Protein AF-A0A7S2P304-F1 (afdb_monomer_lite)

pLDDT: mean 79.07, std 15.91, range [33.22, 93.56]

Organism: NCBI:txid163516

Structure (mmCIF, N/CA/C/O backbone):
data_AF-A0A7S2P304-F1
#
_entry.id   AF-A0A7S2P304-F1
#
loop_
_atom_site.group_PDB
_atom_site.id
_atom_site.type_symbol
_atom_site.label_atom_id
_atom_site.label_alt_id
_atom_site.label_comp_id
_atom_site.label_asym_id
_atom_site.label_entity_id
_atom_site.label_seq_id
_atom_site.pdbx_PDB_ins_code
_atom_site.Cartn_x
_atom_site.Cartn_y
_atom_site.Cartn_z
_atom_site.occupancy
_atom_site.B_iso_or_equiv
_atom_site.auth_seq_id
_atom_site.auth_comp_id
_atom_site.auth_asym_id
_atom_site.auth_atom_id
_atom_site.pdbx_PDB_model_num
ATOM 1 N N . VAL A 1 1 ? -8.996 -2.901 6.251 1.00 90.19 1 VAL A N 1
ATOM 2 C CA . VAL A 1 1 ? -8.887 -3.610 4.958 1.00 90.19 1 VAL A CA 1
ATOM 3 C C . VAL A 1 1 ? -7.628 -3.141 4.254 1.00 90.19 1 VAL A C 1
ATOM 5 O O . VAL A 1 1 ? -7.431 -1.935 4.168 1.00 90.19 1 VAL A O 1
ATOM 8 N N . ALA A 1 2 ? -6.775 -4.060 3.801 1.00 92.06 2 ALA A N 1
ATOM 9 C CA . ALA A 1 2 ? -5.566 -3.734 3.045 1.00 92.06 2 ALA A CA 1
ATOM 10 C C . ALA A 1 2 ? -5.714 -4.143 1.575 1.00 92.06 2 ALA A C 1
ATOM 12 O O . ALA A 1 2 ? -6.324 -5.168 1.279 1.00 92.06 2 ALA A O 1
ATOM 13 N N . PHE A 1 3 ? -5.154 -3.339 0.675 1.00 92.88 3 PHE A N 1
ATOM 14 C CA . PHE A 1 3 ? -5.123 -3.576 -0.762 1.00 92.88 3 PHE A CA 1
ATOM 15 C C . PHE A 1 3 ? -3.685 -3.875 -1.181 1.00 92.88 3 PHE A C 1
ATOM 17 O O . PHE A 1 3 ? -2.782 -3.075 -0.949 1.00 92.88 3 PHE A O 1
ATOM 24 N N . VAL A 1 4 ? -3.486 -5.024 -1.826 1.00 91.56 4 VAL A N 1
ATOM 25 C CA . VAL A 1 4 ? -2.198 -5.487 -2.356 1.00 91.56 4 VAL A CA 1
ATOM 26 C C . VAL A 1 4 ? -2.397 -6.026 -3.768 1.00 91.56 4 VAL A C 1
ATOM 28 O O . VAL A 1 4 ? -3.485 -6.457 -4.138 1.00 91.56 4 VAL A O 1
ATOM 31 N N . GLY A 1 5 ? -1.362 -5.941 -4.595 1.00 89.62 5 GLY A N 1
ATOM 32 C CA . GLY A 1 5 ? -1.448 -6.230 -6.024 1.00 89.62 5 GLY A CA 1
ATOM 33 C C . GLY A 1 5 ? -0.233 -5.682 -6.760 1.00 89.62 5 GLY A C 1
ATOM 34 O O . GLY A 1 5 ? 0.436 -4.777 -6.246 1.00 89.62 5 GLY A O 1
ATOM 35 N N . ARG A 1 6 ? 0.026 -6.189 -7.973 1.00 88.44 6 ARG A N 1
ATOM 36 C CA . ARG A 1 6 ? 1.146 -5.727 -8.812 1.00 88.44 6 ARG A CA 1
ATOM 37 C C . ARG A 1 6 ? 1.150 -4.200 -8.976 1.00 88.44 6 ARG A C 1
ATOM 39 O O . ARG A 1 6 ? 0.119 -3.531 -8.839 1.00 88.44 6 ARG A O 1
ATOM 46 N N . SER A 1 7 ? 2.311 -3.622 -9.267 1.00 83.56 7 SER A N 1
ATOM 47 C CA . SER A 1 7 ? 2.385 -2.210 -9.665 1.00 83.56 7 SER A CA 1
ATOM 48 C C . SER A 1 7 ? 1.422 -1.913 -10.829 1.00 83.56 7 SER A C 1
ATOM 50 O O . SER A 1 7 ? 1.268 -2.729 -11.733 1.00 83.56 7 SER A O 1
ATOM 52 N N . ASN A 1 8 ? 0.751 -0.756 -10.785 1.00 84.31 8 ASN A N 1
ATOM 53 C CA . ASN A 1 8 ? -0.220 -0.274 -11.784 1.00 84.31 8 ASN A CA 1
ATOM 54 C C . ASN A 1 8 ? -1.536 -1.056 -11.973 1.00 84.31 8 ASN A C 1
ATOM 56 O O . ASN A 1 8 ? -2.282 -0.748 -12.896 1.00 84.31 8 ASN A O 1
ATOM 60 N N . VAL A 1 9 ? -1.905 -1.989 -11.090 1.00 88.31 9 VAL A N 1
ATOM 61 C CA . VAL A 1 9 ? -3.220 -2.672 -11.185 1.00 88.31 9 VAL A CA 1
ATOM 62 C C . VAL A 1 9 ? -4.416 -1.823 -10.723 1.00 88.31 9 VAL A C 1
ATOM 64 O O . VAL A 1 9 ? -5.545 -2.295 -10.744 1.00 88.31 9 VAL A O 1
ATOM 67 N N . GLY A 1 10 ? -4.188 -0.579 -10.281 1.00 89.81 10 GLY A N 1
ATOM 68 C CA . GLY A 1 10 ? -5.259 0.354 -9.901 1.00 89.81 10 GLY A CA 1
ATOM 69 C C . GLY A 1 10 ? -5.652 0.369 -8.418 1.00 89.81 10 GLY A C 1
ATOM 70 O O . GLY A 1 10 ? -6.724 0.868 -8.095 1.00 89.81 10 GLY A O 1
ATOM 71 N N . LYS A 1 11 ? -4.805 -0.118 -7.499 1.00 93.19 11 LYS A N 1
ATOM 72 C CA . LYS A 1 11 ? -5.074 -0.113 -6.039 1.00 93.19 11 LYS A CA 1
ATOM 73 C C . LYS A 1 11 ? -5.428 1.278 -5.499 1.00 93.19 11 LYS A C 1
ATOM 75 O O . LYS A 1 11 ? -6.503 1.482 -4.945 1.00 93.19 11 LYS A O 1
ATOM 80 N N . SER A 1 12 ? -4.557 2.254 -5.739 1.00 90.31 12 SER A N 1
ATOM 81 C CA . SER A 1 12 ? -4.745 3.634 -5.286 1.00 90.31 12 SER A CA 1
ATOM 82 C C . SER A 1 12 ? -5.946 4.296 -5.978 1.00 90.31 12 SER A C 1
ATOM 84 O O . SER A 1 12 ? -6.694 5.043 -5.354 1.00 90.31 12 SER A O 1
ATOM 86 N N . SER A 1 13 ? -6.214 3.943 -7.242 1.00 92.62 13 SER A N 1
ATOM 87 C CA . SER A 1 13 ? -7.418 4.383 -7.960 1.00 92.62 13 SER A CA 1
ATOM 88 C C . SER A 1 13 ? -8.698 3.828 -7.332 1.00 92.62 13 SER A C 1
ATOM 90 O O . SER A 1 13 ? -9.678 4.558 -7.203 1.00 92.62 13 SER A O 1
ATOM 92 N N . LEU A 1 14 ? -8.690 2.565 -6.894 1.00 92.44 14 LEU A N 1
ATOM 93 C CA . LEU A 1 14 ? -9.811 1.956 -6.182 1.00 92.44 14 LEU A CA 1
ATOM 94 C C . LEU A 1 14 ? -10.052 2.644 -4.833 1.00 92.44 14 LEU A C 1
ATOM 96 O O . LEU A 1 14 ? -11.199 2.910 -4.488 1.00 92.44 14 LEU A O 1
ATOM 100 N N . ILE A 1 15 ? -8.996 3.000 -4.097 1.00 91.19 15 ILE A N 1
ATOM 101 C CA . ILE A 1 15 ? -9.117 3.756 -2.839 1.00 91.19 15 ILE A CA 1
ATOM 102 C C . ILE A 1 15 ? -9.762 5.126 -3.078 1.00 91.19 15 ILE A C 1
ATOM 104 O O . ILE A 1 15 ? -10.688 5.506 -2.355 1.00 91.19 15 ILE A O 1
ATOM 108 N N . ASN A 1 16 ? -9.338 5.851 -4.116 1.00 92.81 16 ASN A N 1
ATOM 109 C CA . ASN A 1 16 ? -9.958 7.128 -4.478 1.00 92.81 16 ASN A CA 1
ATOM 110 C C . ASN A 1 16 ? -11.429 6.937 -4.874 1.00 92.81 16 ASN A C 1
ATOM 112 O O . ASN A 1 16 ? -12.292 7.670 -4.395 1.00 92.81 16 ASN A O 1
ATOM 116 N N . ALA A 1 17 ? -11.750 5.903 -5.656 1.00 91.19 17 ALA A N 1
ATOM 117 C CA . ALA A 1 17 ? -13.125 5.603 -6.053 1.00 91.19 17 ALA A CA 1
ATOM 118 C C . ALA A 1 17 ? -14.032 5.250 -4.858 1.00 91.19 17 ALA A C 1
ATOM 120 O O . ALA A 1 17 ? -15.149 5.762 -4.761 1.00 91.19 17 ALA A O 1
ATOM 121 N N . LEU A 1 18 ? -13.555 4.415 -3.929 1.00 89.25 18 LEU A N 1
ATOM 122 C CA . LEU A 1 18 ? -14.301 4.021 -2.729 1.00 89.25 18 LEU A CA 1
ATOM 123 C C . LEU A 1 18 ? -14.516 5.202 -1.777 1.00 89.25 18 LEU A C 1
ATOM 125 O O . LEU A 1 18 ? -15.588 5.342 -1.188 1.00 89.25 18 LEU A O 1
ATOM 129 N N . SER A 1 19 ? -13.516 6.072 -1.643 1.00 86.56 19 SER A N 1
ATOM 130 C CA . SER A 1 19 ? -13.579 7.217 -0.734 1.00 86.56 19 SER A CA 1
ATOM 131 C C . SER A 1 19 ? -14.316 8.427 -1.314 1.00 86.56 19 SER A C 1
ATOM 133 O O . SER A 1 19 ? -14.783 9.264 -0.544 1.00 86.56 19 SER A O 1
ATOM 135 N N . ALA A 1 20 ? -14.495 8.522 -2.635 1.00 84.31 20 ALA A N 1
ATOM 136 C CA . ALA A 1 20 ? -15.030 9.710 -3.307 1.00 84.31 20 ALA A CA 1
ATOM 137 C C . ALA A 1 20 ? -16.373 10.217 -2.746 1.00 84.31 20 ALA A C 1
ATOM 139 O O . ALA A 1 20 ? -16.589 11.424 -2.671 1.00 84.31 20 ALA A O 1
ATOM 140 N N . ARG A 1 21 ? -17.281 9.320 -2.331 1.00 79.06 21 ARG A N 1
ATOM 141 C CA . ARG A 1 21 ? -18.581 9.699 -1.731 1.00 79.06 21 ARG A CA 1
ATOM 142 C C . ARG A 1 21 ? -18.516 9.977 -0.229 1.00 79.06 21 ARG A C 1
ATOM 144 O O . ARG A 1 21 ? -19.440 10.566 0.322 1.00 79.06 21 ARG A O 1
ATOM 151 N N . MET A 1 22 ? -17.457 9.526 0.437 1.00 76.75 22 MET A N 1
ATOM 152 C CA . MET A 1 22 ? -17.262 9.692 1.878 1.00 76.75 22 MET A CA 1
ATOM 153 C C . MET A 1 22 ? -16.598 11.031 2.217 1.00 76.75 22 MET A C 1
ATOM 155 O O . MET A 1 22 ? -16.717 11.515 3.343 1.00 76.75 22 MET A O 1
ATOM 159 N N . GLN A 1 23 ? -15.894 11.634 1.260 1.00 72.56 23 GLN A N 1
ATOM 160 C CA . GLN A 1 23 ? -15.168 12.875 1.477 1.00 72.56 23 GLN A CA 1
ATOM 161 C C . GLN A 1 23 ? -16.069 14.109 1.343 1.00 72.56 23 GLN A C 1
ATOM 163 O O . GLN A 1 23 ? -16.938 14.195 0.479 1.00 72.56 23 GLN A O 1
ATOM 168 N N . ARG A 1 24 ? -15.829 15.111 2.200 1.00 74.00 24 ARG A N 1
ATOM 169 C CA . ARG A 1 24 ? -16.489 16.429 2.109 1.00 74.00 24 ARG A CA 1
ATOM 170 C C . ARG A 1 24 ? -15.913 17.302 0.996 1.00 74.00 24 ARG A C 1
ATOM 172 O O . ARG A 1 24 ? -16.612 18.168 0.483 1.00 74.00 24 ARG A O 1
ATOM 179 N N . LYS A 1 25 ? -14.639 17.095 0.668 1.00 77.12 25 LYS A N 1
ATOM 180 C CA . LYS A 1 25 ? -13.942 17.724 -0.452 1.00 77.12 25 LYS A CA 1
ATOM 181 C C . LYS A 1 25 ? -13.661 16.656 -1.495 1.00 77.12 25 LYS A C 1
ATOM 183 O O . LYS A 1 25 ? -13.371 15.521 -1.141 1.00 77.12 25 LYS A O 1
ATOM 188 N N . LYS A 1 26 ? -13.769 17.010 -2.770 1.00 77.31 26 LYS A N 1
ATOM 189 C CA . LYS A 1 26 ? -13.531 16.083 -3.877 1.00 77.31 26 LYS A CA 1
ATOM 190 C C . LYS A 1 26 ? -12.041 16.079 -4.226 1.00 77.31 26 LYS A C 1
ATOM 192 O O . LYS A 1 26 ? -11.650 16.628 -5.250 1.00 77.31 26 LYS A O 1
ATOM 197 N N . GLU A 1 27 ? -11.233 15.520 -3.331 1.00 84.25 27 GLU A N 1
ATOM 198 C CA . GLU A 1 27 ? -9.776 15.426 -3.459 1.00 84.25 27 GLU A CA 1
ATOM 199 C C . GLU A 1 27 ? -9.342 13.951 -3.435 1.00 84.25 27 GLU A C 1
ATOM 201 O O . GLU A 1 27 ? -9.993 13.097 -2.830 1.00 84.25 27 GLU A O 1
ATOM 206 N N . ASP A 1 28 ? -8.260 13.630 -4.140 1.00 86.12 28 ASP A N 1
ATOM 207 C CA . ASP A 1 28 ? -7.700 12.280 -4.135 1.00 86.12 28 ASP A CA 1
ATOM 208 C C . ASP A 1 28 ? -6.943 12.037 -2.822 1.00 86.12 28 ASP A C 1
ATOM 210 O O . ASP A 1 28 ? -6.118 12.854 -2.413 1.00 86.12 28 ASP A O 1
ATOM 214 N N . LEU A 1 29 ? -7.203 10.902 -2.166 1.00 85.94 29 LEU A N 1
ATOM 215 C CA . LEU A 1 29 ? -6.513 10.524 -0.925 1.00 85.94 29 LEU A CA 1
ATOM 216 C C . LEU A 1 29 ? -5.226 9.759 -1.214 1.00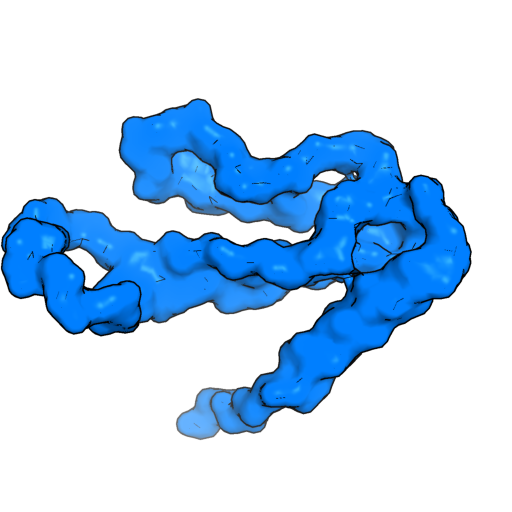 85.94 29 LEU A C 1
ATOM 218 O O . LEU A 1 29 ? -4.202 9.985 -0.576 1.00 85.94 29 LEU A O 1
ATOM 222 N N . ALA A 1 30 ? -5.285 8.836 -2.170 1.00 88.19 30 ALA A N 1
ATOM 223 C CA . ALA A 1 30 ? -4.159 8.022 -2.580 1.00 88.19 30 ALA A CA 1
ATOM 224 C C . ALA A 1 30 ? -3.567 8.560 -3.885 1.00 88.19 30 ALA A C 1
ATOM 226 O O . ALA A 1 30 ? -4.277 8.935 -4.821 1.00 88.19 30 ALA A O 1
ATOM 227 N N . VAL A 1 31 ? -2.240 8.571 -3.963 1.00 84.81 31 VAL A N 1
ATOM 228 C CA . VAL A 1 31 ? -1.530 9.045 -5.150 1.00 84.81 31 VAL A CA 1
ATOM 229 C C . VAL A 1 31 ? -1.604 7.985 -6.244 1.00 84.81 31 VAL A C 1
ATOM 231 O O . VAL A 1 31 ? -1.194 6.846 -6.045 1.00 84.81 31 VAL A O 1
ATOM 234 N N . THR A 1 32 ? -2.077 8.367 -7.428 1.00 86.50 32 THR A N 1
ATOM 235 C CA . THR A 1 32 ? -2.115 7.489 -8.604 1.00 86.50 32 THR A CA 1
ATOM 236 C C . THR A 1 32 ? -0.980 7.832 -9.573 1.00 86.50 32 THR A C 1
ATOM 238 O O . THR A 1 32 ? -0.527 8.973 -9.653 1.00 86.50 32 THR A O 1
ATOM 241 N N . SER A 1 33 ? -0.459 6.835 -10.290 1.00 85.12 33 SER A N 1
ATOM 242 C CA . SER A 1 33 ? 0.544 7.035 -11.343 1.00 85.12 33 SER A CA 1
ATOM 243 C C . SER A 1 33 ? 0.513 5.884 -12.342 1.00 85.12 33 SER A C 1
ATOM 245 O O . SER A 1 33 ? 0.113 4.771 -12.007 1.00 85.12 33 SER A O 1
ATOM 247 N N . LYS A 1 34 ? 0.962 6.168 -13.569 1.00 84.75 34 LYS A N 1
ATOM 248 C CA . LYS A 1 34 ? 1.239 5.163 -14.603 1.00 84.75 34 LYS A CA 1
ATOM 249 C C . LYS A 1 34 ? 2.661 4.601 -14.508 1.00 84.75 34 LYS A C 1
ATOM 251 O O . LYS A 1 34 ? 2.965 3.641 -15.205 1.00 84.75 34 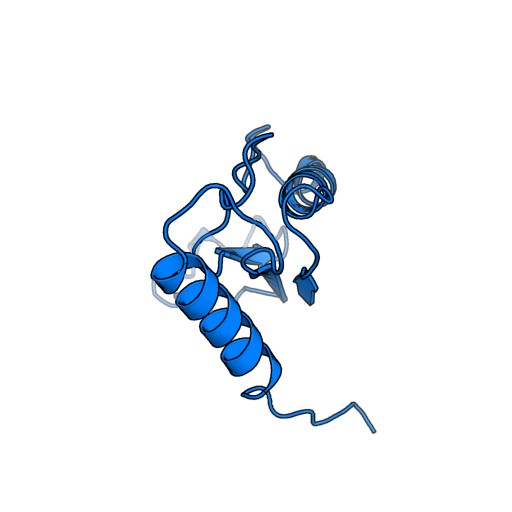LYS A O 1
ATOM 256 N N . THR A 1 35 ? 3.532 5.167 -13.674 1.00 83.69 35 THR A N 1
ATOM 257 C CA . THR A 1 35 ? 4.896 4.665 -13.464 1.00 83.69 35 THR A CA 1
ATOM 258 C C . THR A 1 35 ? 4.896 3.617 -12.348 1.00 83.69 35 THR A C 1
ATOM 260 O O . THR A 1 35 ? 4.527 3.948 -11.216 1.00 83.69 35 THR A O 1
ATOM 263 N N . PRO A 1 36 ? 5.321 2.370 -12.626 1.00 82.50 36 PRO A N 1
ATOM 264 C CA . PRO A 1 36 ? 5.468 1.339 -11.603 1.00 82.50 36 PRO A CA 1
ATOM 265 C C . PRO A 1 36 ? 6.391 1.760 -10.455 1.00 82.50 36 PRO A C 1
ATOM 267 O O . PRO A 1 36 ? 7.424 2.381 -10.696 1.00 82.50 36 PRO A O 1
ATOM 270 N N . GLY A 1 37 ? 6.033 1.398 -9.218 1.00 79.31 37 GLY A N 1
ATOM 271 C CA . GLY A 1 37 ? 6.785 1.785 -8.012 1.00 79.31 37 GLY A CA 1
ATOM 272 C C . GLY A 1 37 ? 6.358 3.107 -7.366 1.00 79.31 37 GLY A C 1
ATOM 273 O O . GLY A 1 37 ? 7.124 3.696 -6.606 1.00 79.31 37 GLY A O 1
ATOM 274 N N . ARG A 1 38 ? 5.152 3.617 -7.666 1.00 85.25 38 ARG A N 1
ATOM 275 C CA . ARG A 1 38 ? 4.671 4.877 -7.071 1.00 85.25 38 ARG A CA 1
ATOM 276 C C . ARG A 1 38 ? 4.317 4.760 -5.587 1.00 85.25 38 ARG A C 1
ATOM 278 O O . ARG A 1 38 ? 4.626 5.676 -4.831 1.00 85.25 38 ARG A O 1
ATOM 285 N N . THR A 1 39 ? 3.676 3.667 -5.179 1.00 80.88 39 THR A N 1
ATOM 286 C CA . THR A 1 39 ? 3.381 3.384 -3.767 1.00 80.88 39 THR A CA 1
ATOM 287 C C . THR A 1 39 ? 4.590 2.686 -3.156 1.00 80.88 39 THR A C 1
ATOM 289 O O . THR A 1 39 ? 4.829 1.518 -3.449 1.00 80.88 39 THR A O 1
ATOM 292 N N . GLN A 1 40 ? 5.363 3.421 -2.355 1.00 85.38 40 GLN A N 1
ATOM 293 C CA . GLN A 1 40 ? 6.643 2.970 -1.778 1.00 85.38 40 GLN A CA 1
ATOM 294 C C . GLN A 1 40 ? 6.550 2.700 -0.273 1.00 85.38 40 GLN A C 1
ATOM 296 O O . GLN A 1 40 ? 7.395 2.024 0.301 1.00 85.38 40 GLN A O 1
ATOM 301 N N . GLN A 1 41 ? 5.517 3.241 0.369 1.00 87.56 41 GLN A N 1
ATOM 302 C CA . GLN A 1 41 ? 5.255 3.118 1.798 1.00 87.56 41 GLN A CA 1
ATOM 303 C C . GLN A 1 41 ? 3.825 2.632 2.014 1.00 87.56 41 GLN A C 1
ATOM 305 O O . GLN A 1 41 ? 2.976 2.757 1.128 1.00 87.56 41 GLN A O 1
ATOM 310 N N . VAL A 1 42 ? 3.556 2.105 3.206 1.00 89.06 42 VAL A N 1
ATOM 311 C CA . VAL A 1 42 ? 2.208 1.706 3.612 1.00 89.06 42 VAL A CA 1
ATOM 312 C C . VAL A 1 42 ? 1.365 2.953 3.883 1.00 89.06 42 VAL A C 1
ATOM 314 O O . VAL A 1 42 ? 1.622 3.693 4.832 1.00 89.06 42 VAL A O 1
ATOM 317 N N . GLY A 1 43 ? 0.342 3.184 3.061 1.00 89.12 43 GLY A N 1
ATOM 318 C CA . GLY A 1 43 ? -0.600 4.289 3.240 1.00 89.12 43 GLY A CA 1
ATOM 319 C C . GLY A 1 43 ? -1.779 3.883 4.120 1.00 89.12 43 GLY A C 1
ATOM 320 O O . GLY A 1 43 ? -2.466 2.919 3.795 1.00 89.12 43 GLY A O 1
ATOM 321 N N . TYR A 1 44 ? -2.055 4.624 5.196 1.00 90.19 44 TYR A N 1
ATOM 322 C CA . TYR A 1 44 ? -3.208 4.394 6.075 1.00 90.19 44 TYR A CA 1
ATOM 323 C C . TYR A 1 44 ? -4.266 5.482 5.894 1.00 90.19 44 TYR A C 1
ATOM 325 O O . TYR A 1 44 ? -4.007 6.661 6.121 1.00 90.19 44 TYR A O 1
ATOM 333 N N . PHE A 1 45 ? -5.491 5.073 5.573 1.00 89.06 45 PHE A N 1
ATOM 334 C CA . PHE A 1 45 ? -6.633 5.965 5.397 1.00 89.06 45 PHE A CA 1
ATOM 335 C C . PHE A 1 45 ? -7.718 5.610 6.411 1.00 89.06 45 PHE A C 1
ATOM 337 O O . PHE A 1 45 ? -8.361 4.563 6.311 1.00 89.06 45 PHE A O 1
ATOM 344 N N . ALA A 1 46 ? -7.903 6.465 7.416 1.00 87.44 46 ALA A N 1
ATOM 345 C CA . ALA A 1 46 ? -8.884 6.245 8.472 1.00 87.44 46 ALA A CA 1
ATOM 346 C C . ALA A 1 46 ? -10.319 6.434 7.956 1.00 87.44 46 ALA A C 1
ATOM 348 O O . ALA A 1 46 ? -10.650 7.440 7.329 1.00 87.44 46 ALA A O 1
ATOM 349 N N . ILE A 1 47 ? -11.189 5.484 8.282 1.00 85.88 47 ILE A N 1
ATOM 350 C CA . ILE A 1 47 ? -12.634 5.584 8.116 1.00 85.88 47 ILE A CA 1
ATOM 351 C C . ILE A 1 47 ? -13.211 5.992 9.463 1.00 85.88 47 ILE A C 1
ATOM 353 O O . ILE A 1 47 ? -13.061 5.268 10.443 1.00 85.88 47 ILE A O 1
ATOM 357 N N . ALA A 1 48 ? -13.897 7.128 9.510 1.00 81.88 48 ALA A N 1
ATOM 358 C CA . ALA A 1 48 ? -14.593 7.594 10.702 1.00 81.88 48 ALA A CA 1
ATOM 359 C C . ALA A 1 48 ? -16.106 7.681 10.439 1.00 81.88 48 ALA A C 1
ATOM 361 O O . ALA A 1 48 ? -16.513 8.050 9.331 1.00 81.88 48 ALA A O 1
ATOM 362 N N . PRO A 1 49 ? -16.959 7.389 11.437 1.00 75.38 49 PRO A N 1
ATOM 363 C CA . PRO A 1 49 ? -18.392 7.632 11.335 1.00 75.38 49 PRO A CA 1
ATOM 364 C C . PRO A 1 49 ? -18.680 9.115 11.074 1.00 75.38 49 PRO A C 1
ATOM 366 O O . PRO A 1 49 ? -18.095 9.997 11.709 1.00 75.38 49 PRO A O 1
ATOM 369 N N . ASN A 1 50 ? -19.639 9.406 10.194 1.00 68.88 50 ASN A N 1
ATOM 370 C CA . ASN A 1 50 ? -20.053 10.774 9.875 1.00 68.88 50 ASN A CA 1
ATOM 371 C C . ASN A 1 50 ? -20.983 11.355 10.961 1.00 68.88 50 ASN A C 1
ATOM 373 O O . ASN A 1 50 ? -22.139 11.690 10.709 1.00 68.88 50 ASN A O 1
ATOM 377 N N . ASN A 1 51 ? -20.488 11.458 12.197 1.00 64.25 51 ASN A N 1
ATOM 378 C CA . ASN A 1 51 ? -21.247 11.970 13.336 1.00 64.25 51 ASN A CA 1
ATOM 379 C C . ASN A 1 51 ? -20.856 13.421 13.643 1.00 64.25 51 ASN A C 1
ATOM 381 O O . ASN A 1 51 ? -19.991 13.698 14.475 1.00 64.25 51 ASN A O 1
ATOM 385 N N . LYS A 1 52 ? -21.556 14.368 13.001 1.00 55.94 52 LYS A N 1
ATOM 386 C CA . LYS A 1 52 ? -21.338 15.826 13.123 1.00 55.94 52 LYS A CA 1
ATOM 387 C C . LYS A 1 52 ? -21.389 16.370 14.565 1.00 55.94 52 LYS A C 1
ATOM 389 O O . LYS A 1 52 ? -20.834 17.432 14.818 1.00 55.94 52 LYS A O 1
ATOM 394 N N . LYS A 1 53 ? -22.026 15.663 15.510 1.00 54.31 53 LYS A N 1
ATOM 395 C CA . LYS A 1 53 ? -22.261 16.134 16.891 1.00 54.31 53 LYS A CA 1
ATOM 396 C C . LYS A 1 53 ? -2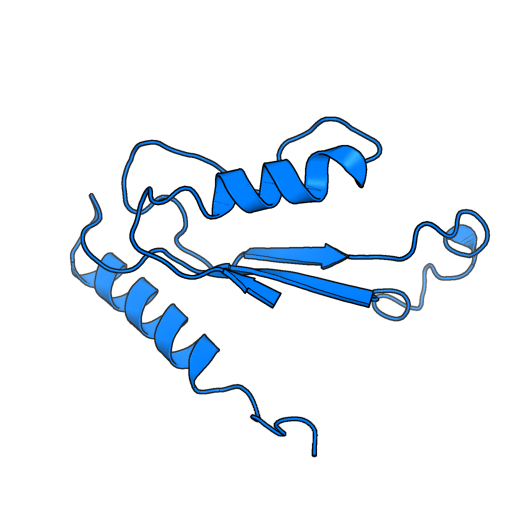1.151 15.815 17.909 1.00 54.31 53 LYS A C 1
ATOM 398 O O . LYS A 1 53 ? -21.172 16.399 18.983 1.00 54.31 53 LYS A O 1
ATOM 403 N N . LYS A 1 54 ? -20.188 14.926 17.618 1.00 49.62 54 LYS A N 1
ATOM 404 C CA . LYS A 1 54 ? -19.169 14.489 18.610 1.00 49.62 54 LYS A CA 1
ATOM 405 C C . LYS A 1 54 ? -17.743 14.996 18.364 1.00 49.62 54 LYS A C 1
ATOM 407 O O . LYS A 1 54 ? -16.910 14.897 19.257 1.00 49.62 54 LYS A O 1
ATOM 412 N N . ILE A 1 55 ? -17.464 15.591 17.202 1.00 51.75 55 ILE A N 1
ATOM 413 C CA . ILE A 1 55 ? -16.094 15.981 16.813 1.00 51.75 55 ILE A CA 1
ATOM 414 C C . ILE A 1 55 ? -15.559 17.167 17.646 1.00 51.75 55 ILE A C 1
ATOM 416 O O . ILE A 1 55 ? -14.355 17.272 17.847 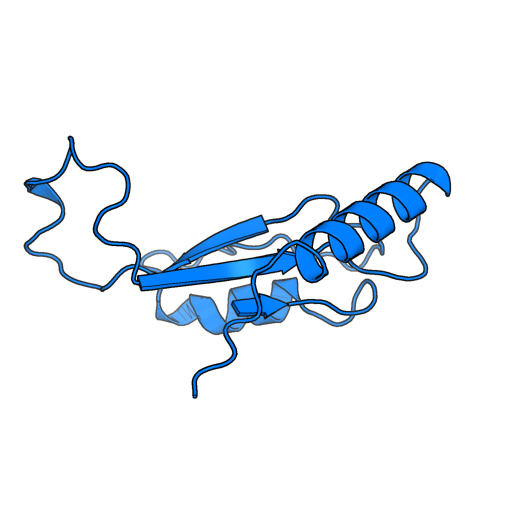1.00 51.75 55 ILE A O 1
ATOM 420 N N . GLN A 1 56 ? -16.424 18.027 18.200 1.00 46.94 56 GLN A N 1
ATOM 421 C CA . GLN A 1 56 ? -15.978 19.206 18.963 1.00 46.94 56 GLN A CA 1
ATOM 422 C C . GLN A 1 56 ? -15.613 18.917 20.433 1.00 46.94 56 GLN A C 1
ATOM 424 O O . GLN A 1 56 ? -14.892 19.707 21.031 1.00 46.94 56 GLN A O 1
ATOM 429 N N . ALA A 1 57 ? -16.035 17.783 21.006 1.00 52.66 57 ALA A N 1
ATOM 430 C CA . ALA A 1 57 ? -15.799 17.459 22.421 1.00 52.66 57 ALA A CA 1
ATOM 431 C C . ALA A 1 57 ? -14.528 16.619 22.677 1.00 52.66 57 ALA A C 1
ATOM 433 O O . ALA A 1 57 ? -14.213 16.311 23.821 1.00 52.66 57 ALA A O 1
ATOM 434 N N . GLN A 1 58 ? -13.804 16.211 21.628 1.00 51.53 58 GLN A N 1
ATOM 435 C CA . GLN A 1 58 ? -12.785 15.153 21.710 1.00 51.53 58 GLN A CA 1
ATOM 436 C C . GLN A 1 58 ? -11.389 15.591 21.245 1.00 51.53 58 GLN A C 1
ATOM 438 O O . GLN A 1 58 ? -10.609 14.769 20.769 1.00 51.53 58 GLN A O 1
ATOM 443 N N . GLN A 1 59 ? -11.024 16.864 21.423 1.00 50.88 59 GLN A N 1
ATOM 444 C CA . GLN A 1 59 ? -9.677 17.348 21.069 1.00 50.88 59 GLN A CA 1
ATOM 445 C C . GLN A 1 59 ? -8.542 16.655 21.864 1.00 50.88 59 GLN A C 1
ATOM 447 O O . GLN A 1 59 ? -7.388 16.707 21.446 1.00 50.88 59 GLN A O 1
ATOM 452 N N . HIS A 1 60 ? -8.862 15.921 22.941 1.00 43.06 60 HIS A N 1
ATOM 453 C CA . HIS A 1 60 ? -7.906 15.133 23.734 1.00 43.06 60 HIS A CA 1
ATOM 454 C C . HIS A 1 60 ? -7.929 13.610 23.488 1.00 43.06 60 HIS A C 1
ATOM 456 O O . HIS A 1 60 ? -7.050 12.909 23.981 1.00 43.06 60 HIS A O 1
ATOM 462 N N . ALA A 1 61 ? -8.869 13.070 22.704 1.00 48.44 61 ALA A N 1
ATOM 463 C CA . ALA A 1 61 ? -8.988 11.626 22.468 1.00 48.44 61 ALA A CA 1
ATOM 464 C C . ALA A 1 61 ? -8.568 11.278 21.032 1.00 48.44 61 ALA A C 1
ATOM 466 O O . ALA A 1 61 ? -9.403 10.979 20.181 1.00 48.44 61 ALA A O 1
ATOM 467 N N . LYS A 1 62 ? -7.261 11.336 20.747 1.00 48.38 62 LYS A N 1
ATOM 468 C CA . LYS A 1 62 ? -6.704 11.297 19.379 1.00 48.38 62 LYS A CA 1
ATOM 469 C C . LYS A 1 62 ? -7.081 10.083 18.506 1.00 48.38 62 LYS A C 1
ATOM 471 O O . LYS A 1 62 ? -6.867 10.175 17.309 1.00 48.38 62 LYS A O 1
ATOM 476 N N . ASN A 1 63 ? -7.672 9.003 19.032 1.00 51.78 63 ASN A N 1
ATOM 477 C CA . ASN A 1 63 ? -7.947 7.777 18.260 1.00 51.78 63 ASN A CA 1
ATOM 478 C C . ASN A 1 63 ? -9.315 7.099 18.516 1.00 51.78 63 ASN A C 1
ATOM 480 O O . ASN A 1 63 ? -9.533 5.989 18.043 1.00 51.78 63 ASN A O 1
ATOM 484 N N . GLN A 1 64 ? -10.262 7.711 19.239 1.00 54.62 64 GLN A N 1
ATOM 485 C CA . GLN A 1 64 ? -11.459 6.978 19.712 1.00 54.62 64 GLN A CA 1
ATOM 486 C C . GLN A 1 64 ? -12.639 6.877 18.726 1.00 54.62 64 GLN A C 1
ATOM 488 O O . GLN A 1 64 ? -13.657 6.281 19.066 1.00 54.62 64 GLN A O 1
ATOM 493 N N . ASN A 1 65 ? -12.545 7.438 17.518 1.00 67.75 65 ASN A N 1
ATOM 494 C CA . ASN A 1 65 ? -13.668 7.436 16.567 1.00 67.75 65 ASN A CA 1
ATOM 495 C C . ASN A 1 65 ? -13.273 6.985 15.150 1.00 67.75 65 ASN A C 1
ATOM 497 O O . ASN A 1 65 ? -13.829 7.463 14.161 1.00 67.75 65 ASN A O 1
ATOM 501 N N . VAL A 1 66 ? -12.292 6.084 15.045 1.00 75.62 66 VAL A N 1
ATOM 502 C CA . VAL A 1 66 ? -11.940 5.414 13.787 1.00 75.62 66 VAL A CA 1
ATOM 503 C C . VAL A 1 66 ? -12.661 4.069 13.746 1.00 75.62 66 VAL A C 1
ATOM 505 O O . VAL A 1 66 ? -12.437 3.214 14.593 1.00 75.62 66 VAL A O 1
ATOM 508 N N . PHE A 1 67 ? -13.543 3.890 12.764 1.00 84.88 67 PHE A N 1
ATOM 509 C CA . PHE A 1 67 ? -14.229 2.625 12.495 1.00 84.88 67 PHE A CA 1
ATOM 510 C C . PHE A 1 67 ? -13.269 1.572 11.927 1.00 84.88 67 PHE A C 1
ATOM 512 O O . PHE A 1 67 ? -13.397 0.383 12.194 1.00 84.88 67 PHE A O 1
ATOM 519 N N . GLY A 1 68 ? -12.292 2.006 11.135 1.00 87.88 68 GLY A N 1
ATOM 520 C CA . GLY A 1 68 ? -11.268 1.132 10.580 1.00 87.88 68 GLY A CA 1
ATOM 521 C C . GLY A 1 68 ? -10.359 1.875 9.613 1.00 87.88 68 GLY A C 1
ATOM 522 O O . GLY A 1 68 ? -10.458 3.089 9.464 1.00 87.88 68 GLY A O 1
ATOM 523 N N . TYR A 1 69 ? -9.488 1.136 8.930 1.00 89.06 69 TYR A N 1
ATOM 524 C CA . TYR A 1 69 ? -8.547 1.696 7.961 1.00 89.06 69 TYR A CA 1
ATOM 525 C C . TYR A 1 69 ? -8.700 1.031 6.595 1.00 89.06 69 TYR A C 1
ATOM 527 O O . TYR A 1 69 ? -8.836 -0.195 6.517 1.00 89.06 69 TYR A O 1
ATOM 535 N N . LEU A 1 70 ? -8.627 1.825 5.527 1.00 92.06 70 LEU A N 1
ATOM 536 C CA . LEU A 1 70 ? -8.195 1.351 4.213 1.00 92.06 70 LEU A CA 1
ATOM 537 C C . 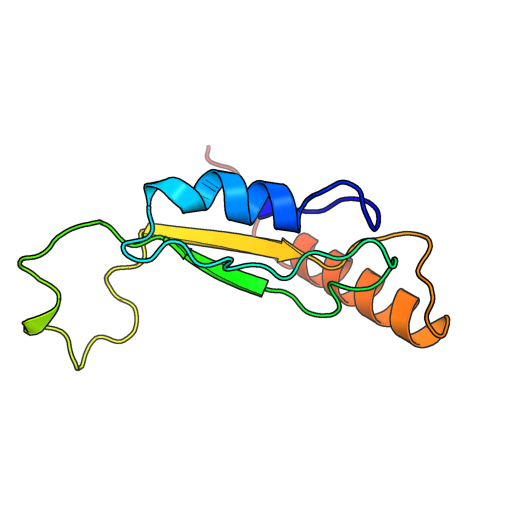LEU A 1 70 ? -6.677 1.498 4.155 1.00 92.06 70 LEU A C 1
ATOM 539 O O . LEU A 1 70 ? -6.149 2.529 4.563 1.00 92.06 70 LEU A O 1
ATOM 543 N N . ILE A 1 71 ? -5.981 0.463 3.702 1.00 92.12 71 ILE A N 1
ATOM 544 C CA . ILE A 1 71 ? -4.519 0.431 3.701 1.00 92.12 71 ILE A CA 1
ATOM 545 C C . ILE A 1 71 ? -4.037 0.168 2.276 1.00 92.12 71 ILE A C 1
ATOM 547 O O . ILE A 1 71 ? -4.412 -0.849 1.698 1.00 92.12 71 ILE A O 1
ATOM 551 N N . ASP A 1 72 ? -3.244 1.076 1.708 1.00 92.88 72 ASP A N 1
ATOM 552 C CA . ASP A 1 72 ? -2.588 0.895 0.404 1.00 92.88 72 ASP A CA 1
ATOM 553 C C . ASP A 1 72 ? -1.185 0.339 0.639 1.00 92.88 72 ASP A C 1
ATOM 555 O O . ASP A 1 72 ? -0.338 1.020 1.224 1.00 92.88 72 ASP A O 1
ATOM 559 N N . LEU A 1 73 ? -0.949 -0.908 0.232 1.00 92.06 73 LEU A N 1
ATOM 560 C CA . LEU 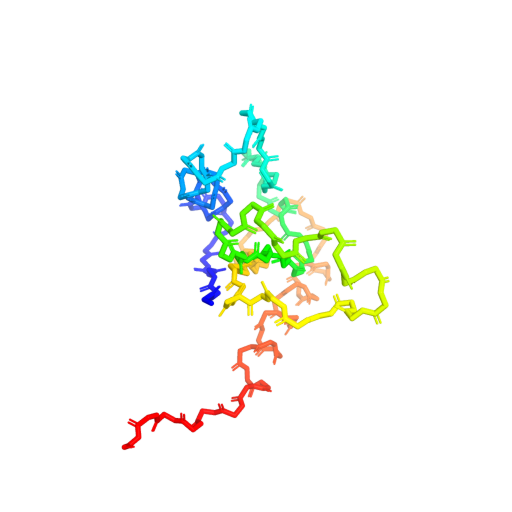A 1 73 ? 0.370 -1.523 0.336 1.00 92.06 73 LEU A CA 1
ATOM 561 C C . LEU A 1 73 ? 1.192 -1.250 -0.929 1.00 92.06 73 LEU A C 1
ATOM 563 O O . LEU A 1 73 ? 0.625 -1.142 -2.027 1.00 92.06 73 LEU A O 1
ATOM 567 N N . PRO A 1 74 ? 2.530 -1.183 -0.805 1.00 89.88 74 PRO A N 1
ATOM 568 C CA . PRO A 1 74 ? 3.404 -1.139 -1.963 1.00 89.88 74 PRO A CA 1
ATOM 569 C C . PRO A 1 74 ? 3.067 -2.233 -2.982 1.00 89.88 74 PRO A C 1
ATOM 571 O O . PRO A 1 74 ? 2.677 -3.355 -2.650 1.00 89.88 74 PRO A O 1
ATOM 574 N N . GLY A 1 75 ? 3.156 -1.881 -4.265 1.00 83.19 75 GLY A N 1
ATOM 575 C CA . GLY A 1 75 ? 2.933 -2.854 -5.329 1.00 83.19 75 GLY A CA 1
ATOM 576 C C . GLY A 1 75 ? 4.103 -3.826 -5.431 1.00 83.19 75 GLY A C 1
ATOM 577 O O . GLY A 1 75 ? 5.244 -3.383 -5.483 1.00 83.19 75 GLY A O 1
ATOM 578 N N . TYR A 1 76 ? 3.825 -5.126 -5.527 1.00 82.19 76 TYR A N 1
ATOM 579 C CA . TYR A 1 76 ? 4.861 -6.131 -5.786 1.00 82.19 76 TYR A CA 1
ATOM 580 C C . TYR A 1 76 ? 5.158 -6.281 -7.289 1.00 82.19 76 TYR A C 1
ATOM 582 O O . TYR A 1 76 ? 4.385 -5.842 -8.152 1.00 82.19 76 TYR A O 1
ATOM 590 N N . GLY A 1 77 ? 6.257 -6.965 -7.607 1.00 81.50 77 GLY A N 1
ATOM 591 C CA . GLY A 1 77 ? 6.699 -7.221 -8.978 1.00 81.50 77 GLY A CA 1
ATOM 592 C C . GLY A 1 77 ? 7.551 -6.087 -9.546 1.00 81.50 77 GLY A C 1
ATOM 593 O O . GLY A 1 77 ? 8.185 -5.348 -8.801 1.00 81.50 77 GLY A O 1
ATOM 594 N N . TRP A 1 78 ? 7.583 -5.960 -10.876 1.00 84.75 78 TRP A N 1
ATOM 595 C CA . TRP A 1 78 ? 8.440 -4.973 -11.535 1.00 84.75 78 TRP A CA 1
ATOM 596 C C . TRP A 1 78 ? 8.063 -3.537 -11.154 1.00 84.75 78 TRP A C 1
ATOM 598 O O . TRP A 1 78 ? 6.886 -3.155 -11.166 1.00 84.75 78 TRP A O 1
ATOM 608 N N . ALA A 1 79 ? 9.081 -2.733 -10.875 1.00 86.81 79 ALA A N 1
ATOM 609 C CA . ALA A 1 79 ? 8.978 -1.298 -10.709 1.00 86.81 79 ALA A CA 1
ATOM 610 C C . ALA A 1 79 ? 10.148 -0.609 -11.412 1.00 86.81 79 ALA A C 1
ATOM 612 O O . ALA A 1 79 ? 11.227 -1.186 -11.537 1.00 86.81 79 ALA A O 1
ATOM 613 N N . ASN A 1 80 ? 9.940 0.632 -11.853 1.00 88.25 80 ASN A N 1
ATOM 614 C CA . ASN A 1 80 ? 11.004 1.424 -12.461 1.00 88.25 80 ASN A CA 1
ATOM 615 C C . ASN A 1 80 ? 11.837 2.111 -11.366 1.00 88.25 80 ASN A C 1
ATOM 617 O O . ASN A 1 80 ? 11.733 3.321 -11.162 1.00 88.25 80 ASN A O 1
ATOM 621 N N . ALA A 1 81 ? 12.574 1.312 -10.597 1.00 88.50 81 ALA A N 1
ATOM 622 C CA . ALA A 1 81 ? 13.346 1.733 -9.433 1.00 88.50 81 ALA A CA 1
ATOM 623 C C . ALA A 1 81 ? 14.546 0.791 -9.210 1.00 88.50 81 ALA A C 1
ATOM 625 O O . ALA A 1 81 ? 14.560 -0.306 -9.775 1.00 88.50 81 ALA A O 1
ATOM 626 N N . PRO A 1 82 ? 15.545 1.183 -8.395 1.00 93.56 82 PRO A N 1
ATOM 627 C CA . PRO A 1 82 ? 16.654 0.300 -8.036 1.00 93.56 82 PRO A CA 1
ATOM 628 C C . PRO A 1 82 ? 16.156 -1.027 -7.429 1.00 93.56 82 PRO A C 1
ATOM 630 O O . PRO A 1 82 ? 15.221 -0.987 -6.626 1.00 93.56 82 PRO A O 1
ATOM 633 N N . PRO A 1 83 ? 16.769 -2.185 -7.756 1.00 91.25 83 PRO A N 1
ATOM 634 C CA . PRO A 1 83 ? 16.327 -3.493 -7.258 1.00 91.25 83 PRO A CA 1
ATOM 635 C C . PRO A 1 83 ? 16.200 -3.566 -5.733 1.00 91.25 83 PRO A C 1
ATOM 637 O O . PRO A 1 83 ? 15.206 -4.082 -5.235 1.00 91.25 83 PRO A O 1
ATOM 640 N N . GLU A 1 84 ? 17.145 -2.961 -5.011 1.00 92.50 84 GLU A N 1
ATOM 641 C CA . GLU A 1 84 ? 17.149 -2.878 -3.545 1.00 92.50 84 GLU A CA 1
ATOM 642 C C . GLU A 1 84 ? 15.888 -2.191 -2.995 1.00 92.50 84 GLU A C 1
ATOM 644 O O . GLU A 1 84 ? 15.278 -2.662 -2.039 1.00 92.50 84 GLU A O 1
ATOM 649 N N . ALA A 1 85 ? 15.426 -1.119 -3.646 1.00 90.50 85 ALA A N 1
ATOM 650 C CA . ALA A 1 85 ? 14.200 -0.439 -3.242 1.00 90.50 85 ALA A CA 1
ATOM 651 C C . ALA A 1 85 ? 12.968 -1.329 -3.477 1.00 90.50 85 ALA A C 1
ATOM 653 O O . ALA A 1 85 ? 12.086 -1.412 -2.624 1.00 90.50 85 ALA A O 1
ATOM 654 N N . VAL A 1 86 ? 12.917 -2.032 -4.614 1.00 89.75 86 VAL A N 1
ATOM 655 C CA . VAL A 1 86 ? 11.823 -2.967 -4.933 1.00 89.75 86 VAL A CA 1
ATOM 656 C C . VAL A 1 86 ? 11.769 -4.123 -3.934 1.00 89.75 86 VAL A C 1
ATOM 658 O O . VAL A 1 86 ? 10.682 -4.535 -3.516 1.00 89.75 86 VAL A O 1
ATOM 661 N N . GLU A 1 87 ? 12.932 -4.625 -3.529 1.00 90.56 87 GLU A N 1
ATOM 662 C CA . GLU A 1 87 ? 13.067 -5.656 -2.505 1.00 90.56 87 GLU A CA 1
ATOM 663 C C . GLU A 1 87 ? 12.585 -5.151 -1.142 1.00 90.56 87 GLU A C 1
ATOM 665 O O . GLU A 1 87 ? 11.717 -5.783 -0.538 1.00 90.56 87 GLU A O 1
ATOM 670 N N . GLN A 1 88 ? 13.014 -3.959 -0.718 1.00 90.06 88 GLN A N 1
ATOM 671 C CA . GLN A 1 88 ? 12.579 -3.346 0.539 1.00 90.06 88 GLN A CA 1
ATOM 672 C C . GLN A 1 88 ? 11.052 -3.151 0.602 1.00 90.06 88 GLN A C 1
ATOM 674 O O . GLN A 1 88 ? 10.416 -3.419 1.627 1.00 90.06 88 GLN A O 1
ATOM 679 N N . TRP A 1 89 ? 10.424 -2.716 -0.494 1.00 88.44 89 TRP A N 1
ATOM 680 C CA . TRP A 1 89 ? 8.963 -2.575 -0.569 1.00 88.44 89 TRP A CA 1
ATOM 681 C C . TRP A 1 89 ? 8.246 -3.928 -0.513 1.00 88.44 89 TRP A C 1
ATOM 683 O O . TRP A 1 89 ? 7.180 -4.054 0.102 1.00 88.44 89 TRP A O 1
ATOM 693 N N . SER A 1 90 ? 8.834 -4.945 -1.147 1.00 88.06 90 SER A N 1
ATOM 694 C CA . SER A 1 90 ? 8.319 -6.315 -1.126 1.00 88.06 90 SER A CA 1
ATOM 695 C C . SER A 1 90 ? 8.396 -6.901 0.280 1.00 88.06 90 SER A C 1
ATOM 697 O O . SER A 1 90 ? 7.402 -7.445 0.758 1.00 88.06 90 SER A O 1
ATOM 699 N N . GLN A 1 91 ? 9.517 -6.705 0.975 1.00 88.75 91 GLN A N 1
ATOM 700 C CA . GLN A 1 91 ? 9.695 -7.099 2.368 1.00 88.75 91 GLN A CA 1
ATOM 701 C C . GLN A 1 91 ? 8.698 -6.382 3.284 1.00 88.75 91 GLN A C 1
ATOM 703 O O . GLN A 1 91 ? 7.975 -7.043 4.020 1.00 88.75 91 GLN A O 1
ATOM 708 N N . THR A 1 92 ? 8.552 -5.058 3.160 1.00 88.19 92 THR A N 1
ATOM 709 C CA . THR A 1 92 ? 7.561 -4.277 3.929 1.00 88.19 92 THR A CA 1
ATOM 710 C C . THR A 1 92 ? 6.145 -4.844 3.771 1.00 88.19 92 THR A C 1
ATOM 712 O O . THR A 1 92 ? 5.380 -4.947 4.729 1.00 88.19 92 THR A O 1
ATOM 715 N N . THR A 1 93 ? 5.781 -5.227 2.544 1.00 88.88 93 THR A N 1
ATOM 716 C CA . THR A 1 93 ? 4.476 -5.831 2.250 1.00 88.88 93 THR A CA 1
ATOM 717 C C . THR A 1 93 ? 4.339 -7.208 2.899 1.00 88.88 93 THR A C 1
ATOM 719 O O . THR A 1 93 ? 3.296 -7.504 3.477 1.00 88.88 93 THR A O 1
ATOM 722 N N . GLN A 1 94 ? 5.378 -8.045 2.827 1.00 88.81 94 GLN A N 1
ATOM 723 C CA . GLN A 1 94 ? 5.390 -9.373 3.443 1.00 88.81 94 GLN A CA 1
ATOM 724 C C . GLN A 1 94 ? 5.300 -9.288 4.969 1.00 88.81 94 GLN A C 1
ATOM 726 O O . GLN A 1 94 ? 4.447 -9.945 5.555 1.00 88.81 94 GLN A O 1
ATOM 731 N N . GLU A 1 95 ? 6.107 -8.437 5.600 1.00 88.31 95 GLU A N 1
ATOM 732 C CA . GLU A 1 95 ? 6.097 -8.202 7.047 1.00 88.31 95 GLU A CA 1
ATOM 733 C C . GLU A 1 95 ? 4.733 -7.700 7.521 1.00 88.31 95 GLU A C 1
ATOM 735 O O . GLU A 1 95 ? 4.188 -8.209 8.500 1.00 88.31 95 GLU A O 1
ATOM 740 N N . PHE A 1 96 ? 4.126 -6.759 6.790 1.00 88.31 96 PHE A N 1
ATOM 741 C CA . PHE A 1 96 ? 2.785 -6.275 7.105 1.00 88.31 96 PHE A CA 1
ATOM 742 C C . PHE A 1 96 ? 1.732 -7.392 7.059 1.00 88.31 96 PHE A C 1
ATOM 744 O O . PHE A 1 96 ? 0.807 -7.395 7.873 1.00 88.31 96 PHE A O 1
ATOM 751 N N . LEU A 1 97 ? 1.829 -8.307 6.089 1.00 87.69 97 LEU A N 1
ATOM 752 C CA . LEU A 1 97 ? 0.882 -9.414 5.934 1.00 87.69 97 LEU A CA 1
ATOM 753 C C . LEU A 1 97 ? 1.126 -10.532 6.956 1.00 87.69 97 LEU A C 1
ATOM 755 O O . LEU A 1 97 ? 0.162 -11.113 7.444 1.00 87.69 97 LEU A O 1
ATOM 759 N N . ALA A 1 98 ? 2.387 -10.812 7.288 1.00 87.62 98 ALA A N 1
ATOM 760 C CA . ALA A 1 98 ? 2.779 -11.857 8.230 1.00 87.62 98 ALA A CA 1
ATOM 761 C C . ALA A 1 98 ? 2.559 -11.454 9.697 1.00 87.62 98 ALA A C 1
ATOM 763 O O . ALA A 1 98 ? 2.222 -12.294 10.522 1.00 87.62 98 ALA A O 1
ATOM 764 N N . GLY A 1 99 ? 2.738 -10.173 10.027 1.00 81.44 99 GLY A N 1
ATOM 765 C CA . GLY A 1 99 ? 2.702 -9.664 11.400 1.00 81.44 99 GLY A CA 1
ATOM 766 C C . GLY A 1 99 ? 1.311 -9.380 11.969 1.00 81.44 99 GLY A C 1
ATOM 767 O O . GLY A 1 99 ? 1.214 -8.699 12.987 1.00 81.44 99 GLY A O 1
ATOM 768 N N . ARG A 1 100 ? 0.224 -9.822 11.323 1.00 67.88 100 ARG A N 1
ATOM 769 C CA . ARG A 1 100 ? -1.129 -9.660 11.876 1.00 67.88 100 ARG A CA 1
ATOM 770 C C . ARG A 1 100 ? -1.599 -10.955 12.515 1.00 67.88 100 ARG A C 1
ATOM 772 O O . ARG A 1 100 ? -1.693 -11.963 11.821 1.00 67.88 100 ARG A O 1
ATOM 779 N N . ASP A 1 101 ? -1.971 -10.885 13.794 1.00 52.34 101 ASP A N 1
ATOM 780 C CA . ASP A 1 101 ? -2.749 -11.935 14.452 1.00 52.34 101 ASP A CA 1
ATOM 781 C C . ASP A 1 101 ? -3.999 -12.217 13.616 1.00 52.34 101 ASP A C 1
ATOM 783 O O . ASP A 1 101 ? -4.933 -11.414 13.531 1.00 52.34 101 ASP A O 1
ATOM 787 N N . VAL A 1 102 ? -3.994 -13.368 12.954 1.00 49.47 102 VAL A N 1
ATOM 788 C CA . VAL A 1 102 ? -5.170 -13.959 12.330 1.00 49.47 102 VAL A CA 1
ATOM 789 C C . VAL A 1 102 ? -5.933 -14.719 13.409 1.00 49.47 102 VAL A C 1
ATOM 791 O O . VAL A 1 102 ? -6.085 -15.934 13.338 1.00 49.47 102 VAL A O 1
ATOM 794 N N . ASP A 1 103 ? -6.472 -13.989 14.389 1.00 38.72 103 ASP A N 1
ATOM 795 C CA . ASP A 1 103 ? -7.697 -14.429 15.058 1.00 38.72 103 ASP A CA 1
ATOM 796 C C . ASP A 1 103 ? -8.821 -14.283 14.030 1.00 38.72 103 ASP A C 1
ATOM 798 O O . ASP A 1 103 ? -9.569 -13.304 13.956 1.00 38.72 103 ASP A O 1
ATOM 802 N N . VAL A 1 104 ? -8.847 -15.255 13.117 1.00 40.31 104 VAL A N 1
ATOM 803 C CA . VAL A 1 104 ? -9.926 -15.441 12.164 1.00 40.31 104 VAL A CA 1
ATOM 804 C C . VAL A 1 104 ? -11.148 -15.757 13.005 1.00 40.31 104 VAL A C 1
ATOM 806 O O . VAL A 1 104 ? -11.246 -16.857 13.541 1.00 40.31 104 VAL A O 1
ATOM 809 N N . LEU A 1 105 ? -12.015 -14.753 13.145 1.00 33.22 105 LEU A N 1
ATOM 810 C CA . LEU A 1 105 ? -13.409 -14.834 13.578 1.00 33.22 105 LEU A CA 1
ATOM 811 C C . LEU A 1 105 ? -13.921 -16.289 13.575 1.00 33.22 105 LEU A C 1
ATOM 813 O O . LEU A 1 105 ? -14.301 -16.810 12.524 1.00 33.22 105 LEU A O 1
ATOM 817 N N . ARG A 1 106 ? -13.872 -16.934 14.744 1.00 34.56 106 ARG A N 1
ATOM 818 C CA . ARG A 1 106 ? -14.681 -18.108 15.079 1.00 34.56 106 ARG A CA 1
ATOM 819 C C . ARG A 1 106 ? -15.928 -17.642 15.808 1.00 34.56 106 ARG A C 1
ATOM 821 O O . ARG A 1 106 ? -15.809 -16.668 16.585 1.00 34.56 106 ARG A O 1
#

InterPro domains:
  IPR006073 GTP binding domain [PF01926] (1-105)
  IPR027417 P-loop containing nucleoside triphosphate hydrolase [G3DSA:3.40.50.300] (1-105)
  IPR027417 P-loop containing nucleoside triphosphate hydrolase [SSF52540] (1-101)
  IPR030393 EngB-type guanine nucleotide-binding (G) domain [PS51706] (1-106)

Secondary structure (DSSP, 8-state):
-EE--BTTSSHHHHHHHHHTTT-SS---SSPP-SSTT---S-EEEEE----TTTGGG-TT-TTTT--EEEEEPPPBS--SS-HHHHHHHHHHHHHHHHTS------

Radius of gyration: 16.23 Å; chains: 1; bounding box: 39×37×38 Å

Sequence (106 aa):
VAFVGRSNVGKSSLINALSARMQRKKEDLAVTSKTPGRTQQVGYFAIAPNNKKKIQAQQHAKNQNVFGYLIDLPGYGWANAPPEAVEQWSQTTQEFLAGRDVDVLR

Foldseek 3Di:
DEDEEAFPPCLQVVVLVVCCVVDPDRDRPGDDDPFGFPAQDKDKDFDFPPDPPCPVPPPPPVPDGTPGIYIYAHHADDGPDPPVSNVVSVVNRVCVVVVDPPPPDD